Protein AF-A0A658KBM5-F1 (afdb_monomer)

Solvent-accessible surface area (backbone atoms only — not comparable to full-atom values): 4538 Å² total; per-residue (Å²): 141,89,86,87,86,80,80,79,83,85,72,82,75,50,76,66,52,44,61,76,64,54,60,54,67,64,56,60,64,73,77,55,85,78,85,65,78,53,71,71,56,49,54,36,50,50,23,57,75,70,68,36,59,67,62,26,50,55,52,35,58,77,67,66,53,92,80,134

Structure (mmCIF, N/CA/C/O backbone):
data_AF-A0A658KBM5-F1
#
_entry.id   AF-A0A658KBM5-F1
#
loop_
_atom_site.group_PDB
_atom_site.id
_atom_site.type_symbol
_atom_site.label_atom_id
_atom_site.label_alt_id
_atom_site.label_comp_id
_atom_site.label_asym_id
_atom_site.label_entity_id
_atom_site.label_seq_id
_atom_site.pdbx_PDB_ins_code
_atom_site.Cartn_x
_atom_site.Cartn_y
_atom_site.Cartn_z
_atom_site.occupancy
_atom_site.B_iso_or_equiv
_atom_site.auth_seq_id
_atom_site.auth_comp_id
_atom_site.auth_asym_id
_atom_site.auth_atom_id
_atom_site.pdbx_PDB_model_num
ATOM 1 N N . LEU A 1 1 ? 18.834 -23.045 3.442 1.00 55.69 1 LEU A N 1
ATOM 2 C CA . LEU A 1 1 ? 19.360 -22.058 2.471 1.00 55.69 1 LEU A CA 1
ATOM 3 C C . LEU A 1 1 ? 18.235 -21.658 1.526 1.00 55.69 1 LEU A C 1
ATOM 5 O O . LEU A 1 1 ? 17.567 -22.550 1.024 1.00 55.69 1 LEU A O 1
ATOM 9 N N . SER A 1 2 ? 18.017 -20.359 1.305 1.00 72.06 2 SER A N 1
ATOM 10 C CA . SER A 1 2 ? 17.108 -19.849 0.267 1.00 72.06 2 SER A CA 1
ATOM 11 C C . SER A 1 2 ? 17.952 -19.280 -0.875 1.00 72.06 2 SER A C 1
ATOM 13 O O . SER A 1 2 ? 18.846 -18.476 -0.616 1.00 72.06 2 SER A O 1
ATOM 15 N N . MET A 1 3 ? 17.721 -19.727 -2.112 1.00 79.94 3 MET A N 1
ATOM 16 C CA . MET A 1 3 ? 18.404 -19.221 -3.310 1.00 79.94 3 MET A CA 1
ATOM 17 C C . MET A 1 3 ? 17.373 -18.778 -4.346 1.00 79.94 3 MET A C 1
ATOM 19 O O . MET A 1 3 ? 16.502 -19.556 -4.731 1.00 79.94 3 MET A O 1
ATOM 23 N N . THR A 1 4 ? 17.523 -17.549 -4.843 1.00 84.56 4 THR A N 1
ATOM 24 C CA . THR A 1 4 ? 16.708 -16.994 -5.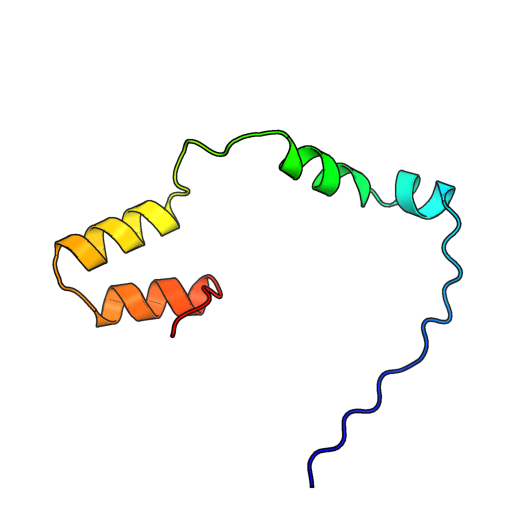930 1.00 84.56 4 THR A CA 1
ATOM 25 C C . THR A 1 4 ? 17.598 -16.733 -7.139 1.00 84.56 4 THR A C 1
ATOM 27 O O . THR A 1 4 ? 18.424 -15.824 -7.121 1.00 84.56 4 THR A O 1
ATOM 30 N N . PHE A 1 5 ? 17.415 -17.500 -8.215 1.00 82.94 5 PHE A N 1
ATOM 31 C CA . PHE A 1 5 ? 18.090 -17.262 -9.493 1.00 82.94 5 PHE A CA 1
ATOM 32 C C . PHE A 1 5 ? 17.173 -16.472 -10.428 1.00 82.94 5 PHE A C 1
ATOM 34 O O . PHE A 1 5 ? 16.156 -16.982 -10.902 1.00 82.94 5 PHE A O 1
ATOM 41 N N . ARG A 1 6 ? 17.524 -15.214 -10.717 1.00 79.50 6 ARG A N 1
ATOM 42 C CA . ARG A 1 6 ? 16.781 -14.381 -11.671 1.00 79.50 6 ARG A CA 1
ATOM 43 C C . ARG A 1 6 ? 17.349 -14.568 -13.077 1.00 79.50 6 ARG A C 1
ATOM 45 O O . ARG A 1 6 ? 18.533 -14.336 -13.301 1.00 79.50 6 ARG A O 1
ATOM 52 N N . LYS A 1 7 ? 16.499 -14.961 -14.030 1.00 85.44 7 LYS A N 1
ATOM 53 C CA . LYS A 1 7 ? 16.890 -15.087 -15.442 1.00 85.44 7 LYS A CA 1
ATOM 54 C C . LYS A 1 7 ? 17.275 -13.716 -16.027 1.00 85.44 7 LYS A C 1
ATOM 56 O O . LYS A 1 7 ? 16.600 -12.729 -15.716 1.00 85.44 7 LYS A O 1
ATOM 61 N N . PRO A 1 8 ? 18.311 -13.643 -16.883 1.00 80.56 8 PRO A N 1
ATOM 62 C CA . PRO A 1 8 ? 18.672 -12.407 -17.565 1.00 80.56 8 PRO A CA 1
ATOM 63 C C . PRO A 1 8 ? 17.564 -11.985 -18.536 1.00 80.56 8 PRO A C 1
ATOM 65 O O . PRO A 1 8 ? 16.935 -12.824 -19.184 1.00 80.56 8 PRO A O 1
ATOM 68 N N . SER A 1 9 ? 17.330 -10.675 -18.650 1.00 75.88 9 SER A N 1
ATOM 69 C CA . SER A 1 9 ? 16.453 -10.144 -19.695 1.00 75.88 9 SER A CA 1
ATOM 70 C C . SER A 1 9 ? 17.127 -10.342 -21.051 1.00 75.88 9 SER A C 1
ATOM 72 O O . SER A 1 9 ? 18.138 -9.709 -21.337 1.00 75.88 9 SER A O 1
ATOM 74 N N . LEU A 1 10 ? 16.565 -11.216 -21.886 1.00 73.88 10 LEU A N 1
ATOM 75 C CA . LEU A 1 10 ? 17.010 -11.420 -23.271 1.00 73.88 10 LEU A CA 1
ATOM 76 C C . LEU A 1 10 ? 16.430 -10.367 -24.229 1.00 73.88 10 LEU A C 1
ATOM 78 O O . LEU A 1 10 ? 16.869 -10.249 -25.370 1.00 73.88 10 LEU A O 1
ATOM 82 N N . GLN A 1 11 ? 15.445 -9.595 -23.767 1.00 70.31 11 GLN A N 1
ATOM 83 C CA . GLN A 1 11 ? 14.798 -8.552 -24.549 1.00 70.31 11 GLN A CA 1
ATOM 84 C C . GLN A 1 11 ? 15.623 -7.265 -24.470 1.00 70.31 11 GLN A C 1
ATOM 86 O O . GLN A 1 11 ? 15.727 -6.638 -23.412 1.00 70.31 11 GLN A O 1
ATOM 91 N N . ARG A 1 12 ? 16.212 -6.877 -25.607 1.00 66.44 12 ARG A N 1
ATOM 92 C CA . ARG A 1 12 ? 16.767 -5.538 -25.826 1.00 66.44 12 ARG A CA 1
ATOM 93 C C . ARG A 1 12 ? 15.625 -4.634 -26.274 1.00 66.44 12 ARG A C 1
ATOM 95 O O . ARG A 1 12 ? 15.327 -4.562 -27.458 1.00 66.44 12 ARG A O 1
ATOM 102 N N . PHE A 1 13 ? 14.961 -3.992 -25.322 1.00 70.19 13 PHE A N 1
ATOM 103 C CA . PHE A 1 13 ? 13.965 -2.975 -25.641 1.00 70.19 13 PHE A CA 1
ATOM 104 C C . PHE A 1 13 ? 14.678 -1.713 -26.126 1.00 70.19 13 PHE A C 1
ATOM 106 O O . PHE A 1 13 ? 15.506 -1.146 -25.411 1.00 70.19 13 PHE A O 1
ATOM 113 N N . THR A 1 14 ? 14.370 -1.274 -27.341 1.00 72.25 14 THR A N 1
ATOM 114 C CA . THR A 1 14 ? 14.762 0.052 -27.816 1.00 72.25 14 THR A CA 1
ATOM 115 C C . THR A 1 14 ? 13.863 1.107 -27.178 1.00 72.25 14 THR A C 1
ATOM 117 O O . THR A 1 14 ? 12.759 0.810 -26.726 1.00 72.25 14 THR A O 1
ATOM 120 N N . HIS A 1 15 ? 14.293 2.369 -27.161 1.00 70.06 15 HIS A N 1
ATOM 121 C CA . HIS A 1 15 ? 13.467 3.460 -26.635 1.00 70.06 15 HIS A CA 1
ATOM 122 C C . HIS A 1 15 ? 12.080 3.534 -27.311 1.00 70.06 15 HIS A C 1
ATOM 124 O O . HIS A 1 15 ? 11.078 3.767 -26.639 1.00 70.06 15 HIS A O 1
ATOM 130 N N . LYS A 1 16 ? 11.993 3.226 -28.615 1.00 72.00 16 L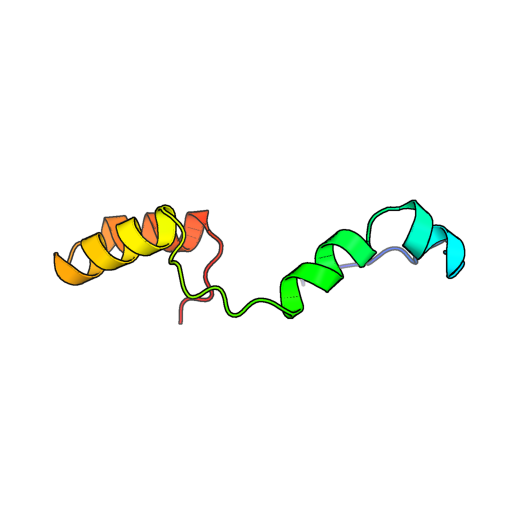YS A N 1
ATOM 131 C CA . LYS A 1 16 ? 10.717 3.149 -29.345 1.00 72.00 16 LYS A CA 1
ATOM 132 C C . LYS A 1 16 ? 9.802 2.036 -28.830 1.00 72.00 16 LYS A C 1
ATOM 134 O O . LYS A 1 16 ? 8.593 2.231 -28.783 1.00 72.00 16 LYS A O 1
ATOM 139 N N . ASP A 1 17 ? 10.354 0.914 -28.375 1.00 74.62 17 ASP A N 1
ATOM 140 C CA . ASP A 1 17 ? 9.558 -0.171 -27.788 1.00 74.62 17 ASP A CA 1
ATOM 141 C C . ASP A 1 17 ? 8.950 0.234 -26.438 1.00 74.62 17 ASP A C 1
ATOM 143 O O . ASP A 1 17 ? 7.849 -0.198 -26.098 1.00 74.62 17 ASP A O 1
ATOM 147 N N . TYR A 1 18 ? 9.617 1.104 -25.670 1.00 70.50 18 TYR A N 1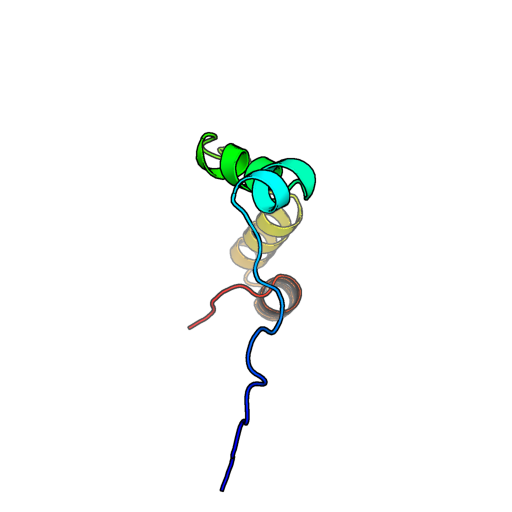
ATOM 148 C CA . TYR A 1 18 ? 9.040 1.678 -24.449 1.00 70.50 18 TYR A CA 1
ATOM 149 C C . TYR A 1 18 ? 7.869 2.626 -24.749 1.00 70.50 18 TYR A C 1
ATOM 151 O O . TYR A 1 18 ? 6.886 2.607 -24.010 1.00 70.50 18 TYR A O 1
ATOM 159 N N . ILE A 1 19 ? 7.952 3.398 -25.840 1.00 72.50 19 ILE A N 1
ATOM 160 C CA . ILE A 1 19 ? 6.869 4.277 -26.318 1.00 72.50 19 ILE A CA 1
ATOM 161 C C . ILE A 1 19 ? 5.673 3.446 -26.788 1.00 72.50 19 ILE A C 1
ATOM 163 O O . ILE A 1 19 ? 4.560 3.639 -26.313 1.00 72.50 19 ILE A O 1
ATOM 167 N N . ASN A 1 20 ? 5.909 2.454 -27.646 1.00 74.81 20 ASN A N 1
ATOM 168 C CA .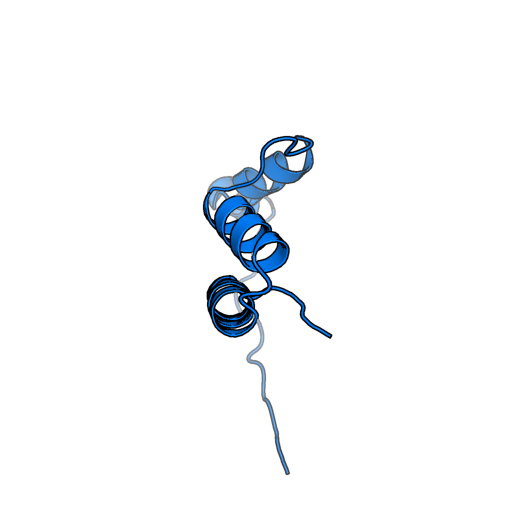 ASN A 1 20 ? 4.839 1.655 -28.249 1.00 74.81 20 ASN A CA 1
ATOM 169 C C . ASN A 1 20 ? 4.171 0.667 -27.277 1.00 74.81 20 ASN A C 1
ATOM 171 O O . ASN A 1 20 ? 3.088 0.167 -27.564 1.00 74.81 20 ASN A O 1
ATOM 175 N N . SER A 1 21 ? 4.803 0.356 -26.140 1.00 75.00 21 SER A N 1
ATOM 176 C CA . SER A 1 21 ? 4.261 -0.582 -25.142 1.00 75.00 21 SER A CA 1
ATOM 177 C C . SER A 1 21 ? 3.400 0.076 -24.057 1.00 75.00 21 SER A C 1
ATOM 179 O O . SER A 1 21 ? 3.035 -0.604 -23.097 1.00 75.00 21 SER A O 1
ATOM 181 N N . GLY A 1 22 ? 3.103 1.379 -24.165 1.00 66.31 22 GLY A N 1
ATOM 182 C CA . GLY A 1 22 ? 2.277 2.105 -23.188 1.00 66.31 22 GLY A CA 1
ATOM 183 C C . GLY A 1 22 ? 2.917 2.205 -21.798 1.00 66.31 22 GLY A C 1
ATOM 184 O O . GLY A 1 22 ? 2.257 2.457 -20.791 1.00 66.31 22 GLY A O 1
ATOM 185 N N . ARG A 1 23 ? 4.235 1.973 -21.691 1.00 68.50 23 ARG A N 1
ATOM 186 C CA . ARG A 1 23 ? 4.954 2.070 -20.408 1.00 68.50 23 ARG A CA 1
ATOM 187 C C . ARG A 1 23 ? 5.046 3.512 -19.913 1.00 68.50 23 ARG A C 1
ATOM 189 O O . ARG A 1 23 ? 5.138 3.713 -18.703 1.00 68.50 23 ARG A O 1
ATOM 196 N N . TYR A 1 24 ? 5.000 4.482 -20.826 1.00 69.56 24 TYR A N 1
ATOM 197 C CA . TYR A 1 24 ? 4.957 5.906 -20.499 1.00 69.56 24 TYR A CA 1
ATOM 198 C C . TYR A 1 24 ? 3.563 6.399 -20.092 1.00 69.56 24 TYR A C 1
ATOM 200 O O . TYR A 1 24 ? 3.486 7.381 -19.364 1.00 69.56 24 TYR A O 1
ATOM 208 N N . ASP A 1 25 ? 2.487 5.674 -20.405 1.00 67.00 25 ASP A N 1
ATOM 209 C CA . ASP A 1 25 ? 1.124 6.018 -19.961 1.00 67.00 25 ASP A CA 1
ATOM 210 C C . ASP A 1 25 ? 1.025 6.018 -18.425 1.00 67.00 25 ASP A C 1
ATOM 212 O O . ASP A 1 25 ? 0.277 6.771 -17.810 1.00 67.00 25 ASP A O 1
ATOM 216 N N . ARG A 1 26 ? 1.849 5.189 -17.769 1.00 61.91 26 ARG A N 1
ATOM 217 C CA . ARG A 1 26 ? 1.993 5.174 -16.305 1.00 61.91 26 ARG A CA 1
ATOM 218 C C . ARG A 1 26 ? 2.912 6.269 -15.768 1.00 61.91 26 ARG A C 1
ATOM 220 O O . ARG A 1 26 ? 2.882 6.525 -14.569 1.00 61.91 26 ARG A O 1
ATOM 227 N N . ALA A 1 27 ? 3.745 6.879 -16.611 1.00 60.16 27 ALA A N 1
ATOM 228 C CA . ALA A 1 27 ? 4.630 7.971 -16.214 1.00 60.16 27 ALA A CA 1
ATOM 229 C C . ALA A 1 27 ? 3.859 9.292 -16.049 1.00 60.16 27 ALA A C 1
ATOM 231 O O . ALA A 1 27 ? 4.209 10.085 -15.178 1.00 60.16 27 ALA A O 1
ATOM 232 N N . GLU A 1 28 ? 2.761 9.491 -16.790 1.00 53.88 28 GLU A N 1
ATOM 233 C CA . GLU A 1 28 ? 1.856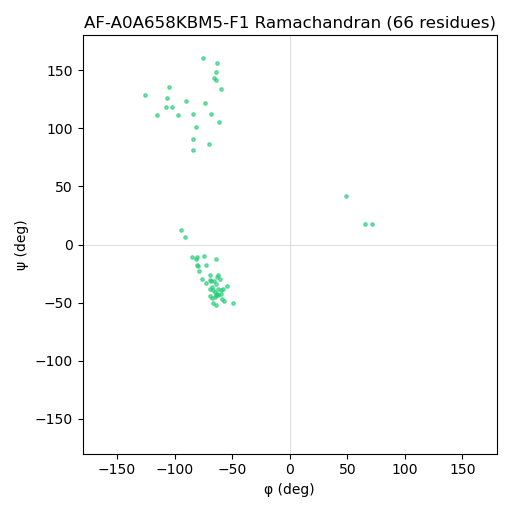 10.638 -16.600 1.00 53.88 28 GLU A CA 1
ATOM 234 C C . GLU A 1 28 ? 1.192 10.651 -15.213 1.00 53.88 28 GLU A C 1
ATOM 236 O O . GLU A 1 28 ? 0.900 11.715 -14.667 1.00 53.88 28 GLU A O 1
ATOM 241 N N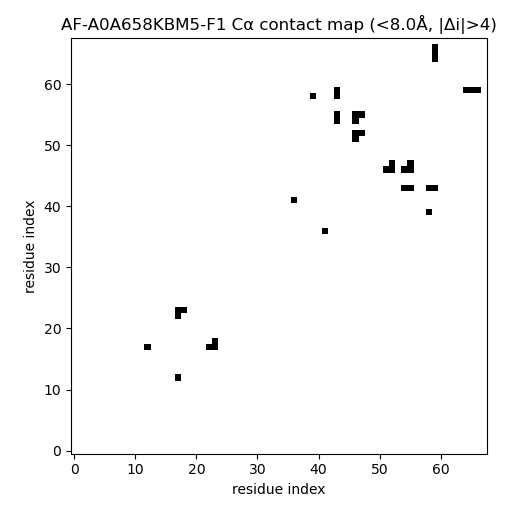 . ALA A 1 29 ? 1.038 9.484 -14.578 1.00 54.00 29 ALA A N 1
ATOM 242 C CA . ALA A 1 29 ? 0.452 9.363 -13.242 1.00 54.00 29 ALA A CA 1
ATOM 243 C C . ALA A 1 29 ? 1.270 10.055 -12.129 1.00 54.00 29 ALA A C 1
ATOM 245 O O . ALA A 1 29 ? 0.764 10.215 -11.021 1.00 54.00 29 ALA A O 1
ATOM 246 N N . ILE A 1 30 ? 2.514 10.473 -12.402 1.00 55.78 30 ILE A N 1
ATOM 247 C CA . ILE A 1 30 ? 3.380 11.184 -11.446 1.00 55.78 30 ILE A CA 1
ATOM 248 C C .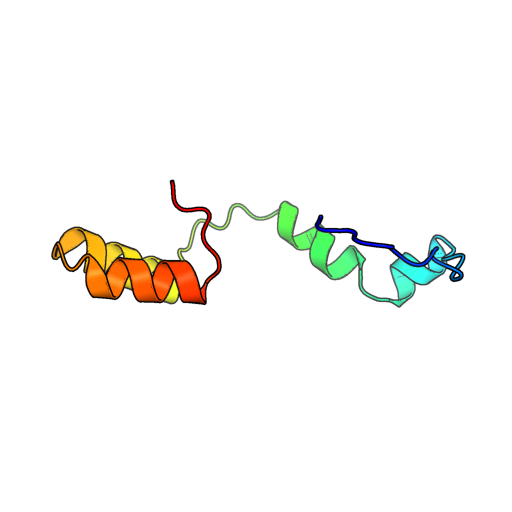 ILE A 1 30 ? 3.004 12.676 -11.344 1.00 55.78 30 ILE A C 1
ATOM 250 O O . ILE A 1 30 ? 3.286 13.311 -10.330 1.00 55.78 30 ILE A O 1
ATOM 254 N N . ALA A 1 31 ? 2.344 13.247 -12.358 1.00 55.19 31 ALA A N 1
ATOM 255 C CA . ALA A 1 31 ? 2.103 14.690 -12.434 1.00 55.19 31 ALA A CA 1
ATOM 256 C C . ALA A 1 31 ? 0.858 15.177 -11.672 1.00 55.19 31 ALA A C 1
ATOM 258 O O . ALA A 1 31 ? 0.691 16.383 -11.498 1.00 55.19 31 ALA A O 1
ATOM 259 N N . SER A 1 32 ? -0.014 14.278 -11.205 1.00 51.44 32 SER A N 1
ATOM 260 C CA . SER A 1 32 ? -1.221 14.688 -10.489 1.00 51.44 32 SER A CA 1
ATOM 261 C C . SER A 1 32 ? -1.041 14.486 -8.985 1.00 51.44 32 SER A C 1
ATOM 263 O O . SER A 1 32 ? -0.903 13.339 -8.551 1.00 51.44 32 SER A O 1
ATOM 265 N N . PRO A 1 33 ? -1.105 15.540 -8.150 1.00 52.62 33 PRO A N 1
ATOM 266 C CA . PRO A 1 33 ? -1.375 15.344 -6.737 1.00 52.62 33 PRO A CA 1
ATOM 267 C C . PRO A 1 33 ? -2.755 14.688 -6.650 1.00 52.62 33 PRO A C 1
ATOM 269 O O . PRO A 1 33 ? -3.779 15.309 -6.935 1.00 52.62 33 PRO A O 1
ATOM 272 N N . ILE A 1 34 ? -2.786 13.391 -6.348 1.00 60.31 34 ILE A N 1
ATOM 273 C CA . ILE A 1 34 ? -4.029 12.669 -6.086 1.00 60.31 34 ILE A CA 1
ATOM 274 C C . ILE A 1 34 ? -4.542 13.204 -4.743 1.00 60.31 34 ILE A C 1
ATOM 276 O O . ILE A 1 34 ? -4.212 12.687 -3.682 1.00 60.31 34 ILE A O 1
ATOM 280 N N . LEU A 1 35 ? -5.295 14.304 -4.797 1.00 64.56 35 LEU A N 1
ATOM 281 C CA . LEU A 1 35 ? -5.957 14.927 -3.645 1.00 64.56 35 LEU A CA 1
ATOM 282 C C . LEU A 1 35 ? -7.181 14.121 -3.185 1.00 64.56 35 LEU A C 1
ATOM 284 O O . LEU A 1 35 ? -7.750 14.396 -2.133 1.00 64.56 35 LEU A O 1
ATOM 288 N N . THR A 1 36 ? -7.600 13.131 -3.974 1.00 76.94 36 THR A N 1
ATOM 289 C CA . THR A 1 36 ? -8.767 12.296 -3.712 1.00 76.94 36 THR A CA 1
ATOM 290 C C . THR A 1 36 ? -8.351 10.895 -3.293 1.00 76.94 36 THR A C 1
ATOM 292 O O . THR A 1 36 ? -7.728 10.145 -4.044 1.00 76.94 36 THR A O 1
ATOM 295 N N . LEU A 1 37 ? -8.739 10.521 -2.075 1.00 81.38 37 LEU A N 1
ATOM 296 C CA . LEU A 1 37 ? -8.600 9.152 -1.597 1.00 81.38 37 LEU A CA 1
ATOM 297 C C . LEU A 1 37 ? -9.389 8.205 -2.509 1.00 81.38 37 LEU A C 1
ATOM 299 O O . LEU A 1 37 ? -10.553 8.449 -2.839 1.00 81.38 37 LEU A O 1
ATOM 303 N N . LYS A 1 38 ? -8.755 7.099 -2.895 1.00 86.94 38 LYS A N 1
ATOM 304 C CA . LYS A 1 38 ? -9.432 5.975 -3.548 1.00 86.94 38 LYS A CA 1
ATOM 305 C C . LYS A 1 38 ? -10.454 5.375 -2.578 1.00 86.94 38 LYS A C 1
ATOM 307 O O . LYS A 1 38 ? -10.283 5.479 -1.367 1.00 86.94 38 LYS A O 1
ATOM 312 N N . ALA A 1 39 ? -11.482 4.704 -3.098 1.00 88.50 39 ALA A N 1
ATOM 313 C CA . ALA A 1 39 ? -12.546 4.109 -2.277 1.00 88.50 39 ALA A CA 1
ATOM 314 C C . ALA A 1 39 ? -11.994 3.256 -1.117 1.00 88.50 39 ALA A C 1
ATOM 316 O O . ALA A 1 39 ? -12.281 3.541 0.037 1.00 88.50 39 ALA A O 1
ATOM 317 N N . TRP A 1 40 ? -11.064 2.340 -1.408 1.00 90.12 40 TRP A N 1
ATOM 318 C CA . TRP A 1 40 ? -10.440 1.488 -0.388 1.00 90.12 40 TRP A CA 1
ATOM 319 C C . TRP A 1 40 ? -9.630 2.261 0.668 1.00 90.12 40 TRP A C 1
ATOM 321 O O . TRP A 1 40 ? -9.500 1.805 1.799 1.00 90.12 40 TRP A O 1
ATOM 331 N N . GLN A 1 41 ? -9.085 3.436 0.327 1.00 90.19 41 GLN A N 1
ATOM 332 C CA . GLN A 1 41 ? -8.377 4.286 1.293 1.00 90.19 41 GLN A CA 1
ATOM 333 C C . GLN A 1 41 ? -9.357 4.954 2.260 1.00 90.19 41 GLN A C 1
ATOM 335 O O . GLN A 1 41 ? -9.021 5.148 3.425 1.00 90.19 41 GLN A O 1
ATOM 340 N N . ARG A 1 42 ? -10.567 5.284 1.790 1.00 91.62 42 ARG A N 1
ATOM 341 C CA . ARG A 1 42 ? -11.646 5.788 2.646 1.00 91.62 42 ARG A CA 1
ATOM 342 C C . ARG A 1 42 ? -12.159 4.695 3.576 1.00 91.62 42 ARG A C 1
ATOM 344 O O . ARG A 1 42 ? -12.257 4.941 4.769 1.00 91.62 42 ARG A O 1
ATOM 351 N N . ASP A 1 43 ? -12.370 3.486 3.059 1.00 91.75 43 ASP A N 1
ATOM 352 C CA . ASP A 1 43 ? -12.797 2.337 3.871 1.00 91.75 43 ASP A CA 1
ATOM 353 C C . ASP A 1 43 ? -11.776 2.022 4.979 1.00 91.75 43 ASP A C 1
ATOM 355 O O . ASP A 1 43 ? -12.137 1.735 6.119 1.00 91.75 43 ASP A O 1
ATOM 359 N N . MET A 1 44 ? -10.482 2.136 4.662 1.00 92.31 44 MET A N 1
ATOM 360 C CA . MET A 1 44 ? -9.392 1.983 5.627 1.00 92.31 44 MET A CA 1
ATOM 361 C C . MET A 1 44 ? -9.384 3.105 6.678 1.00 92.31 44 MET A C 1
ATOM 363 O O . MET A 1 44 ? -9.155 2.843 7.858 1.00 92.31 44 MET A O 1
ATOM 367 N N . GLN A 1 45 ? -9.663 4.351 6.276 1.00 93.31 45 GLN A N 1
ATOM 368 C CA . GLN A 1 45 ? -9.793 5.486 7.194 1.00 93.31 45 GLN A CA 1
ATOM 369 C C . GLN A 1 45 ? -10.991 5.320 8.142 1.00 93.31 45 GLN A C 1
ATOM 371 O O . GLN A 1 45 ? -10.872 5.618 9.329 1.00 93.31 45 GLN A O 1
ATOM 376 N N . GLU A 1 46 ? -12.126 4.832 7.640 1.00 93.88 46 GLU A N 1
ATOM 377 C CA . GLU A 1 46 ? -13.322 4.551 8.440 1.00 93.88 46 GLU A CA 1
ATOM 378 C C . GLU A 1 46 ? -13.069 3.427 9.453 1.00 93.88 46 GLU A C 1
ATOM 380 O O . GLU A 1 46 ? -13.380 3.595 10.631 1.00 93.88 46 GLU A O 1
ATOM 385 N N . ALA A 1 47 ? -12.424 2.329 9.037 1.00 92.31 47 ALA A N 1
ATOM 386 C CA . ALA A 1 47 ? -12.030 1.243 9.939 1.00 92.31 47 ALA A CA 1
ATOM 387 C C . ALA A 1 47 ? -11.075 1.731 11.042 1.00 92.31 47 ALA A C 1
ATOM 389 O O . ALA A 1 47 ? -11.272 1.431 12.219 1.00 92.31 47 ALA A O 1
ATOM 390 N N . HIS A 1 48 ? -10.095 2.568 10.684 1.00 92.31 48 HIS A N 1
ATOM 391 C CA . HIS A 1 48 ? -9.193 3.195 11.651 1.00 92.31 48 HIS A CA 1
ATOM 392 C C . HIS A 1 48 ? -9.941 4.114 12.632 1.00 92.31 48 HIS A C 1
ATOM 394 O O . HIS A 1 48 ? -9.682 4.082 13.832 1.00 92.31 48 HIS A O 1
ATOM 400 N N . ALA A 1 49 ? -10.880 4.935 12.147 1.00 94.06 49 ALA A N 1
ATOM 401 C CA . ALA A 1 49 ? -11.679 5.826 12.991 1.00 94.06 49 ALA A CA 1
ATOM 402 C C . ALA A 1 49 ? -12.616 5.060 13.943 1.00 94.06 49 ALA A C 1
ATOM 404 O O . ALA A 1 49 ? -12.868 5.522 15.054 1.00 94.06 49 ALA A O 1
ATOM 405 N N . ALA A 1 50 ? -13.100 3.890 13.523 1.00 94.06 50 ALA A N 1
ATOM 406 C CA . ALA A 1 50 ? -13.923 2.997 14.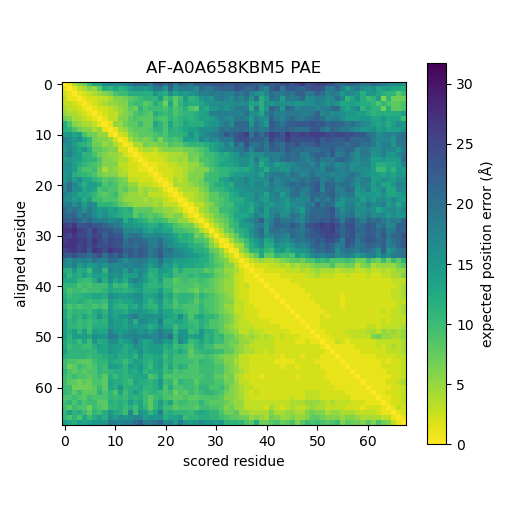333 1.00 94.06 50 ALA A CA 1
ATOM 407 C C . ALA A 1 50 ? -13.114 2.120 15.312 1.00 94.06 50 ALA A C 1
ATOM 409 O O . ALA A 1 50 ? -13.709 1.474 16.172 1.00 94.06 50 ALA A O 1
ATOM 410 N N . GLY A 1 51 ? -11.780 2.085 15.198 1.00 93.00 51 GLY A N 1
ATOM 411 C CA . GLY A 1 51 ? -10.921 1.182 15.974 1.00 93.00 51 GLY A CA 1
ATOM 412 C C . GLY A 1 51 ? -11.024 -0.291 15.554 1.00 93.00 51 GLY A C 1
ATOM 413 O O . GLY A 1 51 ? -10.632 -1.173 16.318 1.00 93.00 51 GLY A O 1
ATOM 414 N N . ASP A 1 52 ? -11.552 -0.562 14.359 1.00 94.06 52 ASP A N 1
ATOM 415 C CA . ASP A 1 52 ? -11.688 -1.901 13.781 1.00 94.06 52 ASP A CA 1
ATOM 416 C C . ASP A 1 52 ? -10.374 -2.308 13.092 1.00 94.06 52 ASP A C 1
ATOM 418 O O . ASP A 1 52 ? -10.176 -2.140 11.883 1.00 94.06 52 ASP A O 1
ATOM 422 N N . TRP A 1 53 ? -9.428 -2.786 13.903 1.00 91.00 53 TRP A N 1
ATOM 423 C CA . TRP A 1 53 ? -8.084 -3.139 13.445 1.00 91.00 53 TRP A CA 1
ATOM 424 C C . TRP A 1 53 ? -8.051 -4.373 12.543 1.00 91.00 53 TRP A C 1
ATOM 426 O O . TRP A 1 53 ? -7.207 -4.427 11.648 1.00 91.00 53 TRP A O 1
ATOM 436 N N . ASP A 1 54 ? -8.972 -5.324 12.724 1.00 92.94 54 ASP A N 1
ATOM 437 C CA . ASP A 1 54 ? -9.063 -6.511 11.868 1.00 92.94 54 ASP A CA 1
ATOM 438 C C . ASP A 1 54 ? -9.416 -6.093 10.439 1.00 92.94 54 ASP A C 1
ATOM 440 O O . ASP A 1 54 ? -8.667 -6.374 9.498 1.00 92.94 54 ASP A O 1
ATOM 444 N N . ARG A 1 55 ? -10.482 -5.300 10.277 1.00 91.56 55 ARG A N 1
ATOM 445 C CA . ARG A 1 55 ? -10.884 -4.780 8.966 1.00 91.56 55 ARG A CA 1
ATOM 446 C C . ARG A 1 55 ? -9.822 -3.876 8.345 1.00 91.56 55 ARG A C 1
ATOM 448 O O . ARG A 1 55 ? -9.590 -3.927 7.137 1.00 91.56 55 ARG A O 1
ATOM 455 N N . PHE A 1 56 ? -9.158 -3.053 9.153 1.00 92.44 56 PHE A N 1
ATOM 456 C CA . PHE A 1 56 ? -8.048 -2.224 8.688 1.00 92.44 56 PHE A CA 1
ATOM 457 C C . PHE A 1 56 ? -6.910 -3.075 8.103 1.00 92.44 56 PHE A C 1
ATOM 459 O O . PHE A 1 56 ? -6.433 -2.785 7.003 1.00 92.44 56 PHE A O 1
ATOM 466 N N . MET A 1 57 ? -6.497 -4.139 8.801 1.00 92.75 57 MET A N 1
ATOM 467 C CA . MET A 1 57 ? -5.405 -5.014 8.364 1.00 92.75 57 MET A CA 1
ATOM 468 C C . MET A 1 57 ? -5.779 -5.846 7.135 1.00 92.75 57 MET A C 1
ATOM 470 O O . MET A 1 57 ? -4.955 -5.980 6.229 1.00 92.75 57 MET A O 1
ATOM 474 N N . GLU A 1 58 ? -7.017 -6.337 7.040 1.00 94.62 58 GLU A N 1
ATOM 475 C CA . GLU A 1 58 ? -7.512 -7.027 5.841 1.00 94.62 58 GLU A CA 1
ATOM 476 C C . GLU A 1 58 ? -7.400 -6.143 4.591 1.00 94.62 58 GLU A C 1
ATOM 478 O O . GLU A 1 58 ? -6.835 -6.557 3.572 1.00 94.62 58 GLU A O 1
ATOM 483 N N . ILE A 1 59 ? -7.872 -4.894 4.683 1.00 93.31 59 ILE A N 1
ATOM 484 C CA . ILE A 1 59 ? -7.803 -3.922 3.583 1.00 93.31 59 ILE A CA 1
ATOM 485 C C . ILE A 1 59 ? -6.339 -3.592 3.257 1.00 93.31 59 ILE A C 1
ATOM 487 O O . ILE A 1 59 ? -5.944 -3.558 2.086 1.00 93.31 59 ILE A O 1
ATOM 491 N N . ALA A 1 60 ? -5.509 -3.389 4.278 1.00 91.62 60 ALA A N 1
ATOM 492 C CA . ALA A 1 60 ? -4.107 -3.034 4.108 1.00 91.62 60 ALA A CA 1
ATOM 493 C C . ALA A 1 60 ? -3.305 -4.139 3.394 1.00 91.62 60 ALA A C 1
ATOM 495 O O . ALA A 1 60 ? -2.545 -3.849 2.464 1.00 91.62 60 ALA A O 1
ATOM 496 N N . VAL A 1 61 ? -3.522 -5.409 3.758 1.00 91.94 61 VAL A N 1
ATOM 497 C CA . VAL A 1 61 ? -2.897 -6.571 3.105 1.00 91.94 61 VAL A CA 1
ATOM 498 C C . VAL A 1 61 ? -3.410 -6.739 1.674 1.00 91.94 61 VAL A C 1
ATOM 500 O O . VAL A 1 61 ? -2.604 -6.899 0.751 1.00 91.94 61 VAL A O 1
ATOM 503 N N . ALA A 1 62 ? -4.726 -6.642 1.457 1.00 92.94 62 ALA A N 1
ATOM 504 C CA . ALA A 1 62 ? -5.333 -6.768 0.129 1.00 92.94 62 ALA A CA 1
ATOM 505 C C . ALA A 1 62 ? -4.772 -5.737 -0.865 1.00 92.94 62 ALA A C 1
ATOM 507 O O . ALA A 1 62 ? -4.497 -6.057 -2.026 1.00 92.94 62 ALA A O 1
ATOM 508 N N . HIS A 1 63 ? -4.520 -4.514 -0.392 1.00 92.38 63 HIS A N 1
ATOM 509 C CA . HIS A 1 63 ? -3.956 -3.427 -1.190 1.00 92.38 63 HIS A CA 1
ATOM 510 C C . HIS A 1 63 ? -2.433 -3.289 -1.082 1.00 92.38 63 HIS A C 1
ATOM 512 O O . HIS A 1 63 ? -1.886 -2.291 -1.560 1.00 92.38 63 HIS A O 1
ATOM 518 N N . ARG A 1 64 ? -1.742 -4.289 -0.507 1.00 89.50 64 ARG A N 1
ATOM 519 C CA . ARG A 1 64 ? -0.274 -4.356 -0.375 1.00 89.50 64 ARG A CA 1
ATOM 520 C C . ARG A 1 64 ? 0.329 -3.068 0.188 1.00 89.50 64 ARG A C 1
ATOM 522 O O . ARG A 1 64 ? 1.343 -2.579 -0.315 1.00 89.50 64 ARG A O 1
ATOM 529 N N . GLN A 1 65 ? -0.334 -2.493 1.188 1.00 88.12 65 GLN A N 1
ATOM 530 C CA . GLN A 1 65 ? 0.204 -1.348 1.903 1.00 88.12 65 GLN A CA 1
ATOM 531 C C . GLN A 1 65 ? 1.479 -1.756 2.637 1.00 88.12 65 GLN A C 1
ATOM 533 O O . GLN A 1 65 ? 1.641 -2.903 3.052 1.00 88.12 65 GLN A O 1
ATOM 538 N N . ASN A 1 66 ? 2.402 -0.810 2.765 1.00 84.75 66 ASN A N 1
ATOM 539 C CA . ASN A 1 66 ? 3.602 -1.018 3.556 1.00 84.75 66 ASN A CA 1
ATOM 540 C C . ASN A 1 66 ? 3.248 -0.771 5.029 1.00 84.75 66 ASN A C 1
ATOM 542 O O . ASN A 1 66 ? 3.083 0.379 5.429 1.00 84.75 66 ASN A O 1
ATOM 546 N N . ILE A 1 67 ? 3.057 -1.847 5.791 1.00 81.44 67 ILE A N 1
ATOM 547 C CA . ILE A 1 67 ? 2.662 -1.832 7.207 1.00 81.44 67 ILE A CA 1
ATOM 548 C C . ILE A 1 67 ? 3.909 -2.178 8.037 1.00 81.44 67 ILE A C 1
A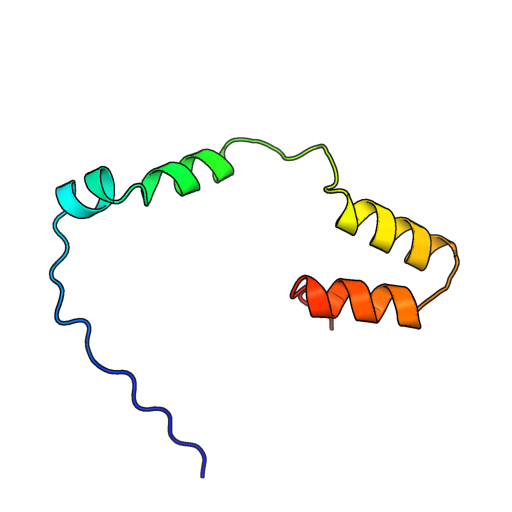TOM 550 O O . ILE A 1 67 ? 4.646 -3.086 7.648 1.00 81.44 67 ILE A O 1
ATOM 554 N N . ILE A 1 68 ? 4.159 -1.444 9.129 1.00 66.81 68 ILE A N 1
ATOM 555 C CA . ILE A 1 68 ? 5.297 -1.639 10.053 1.00 66.81 68 ILE A CA 1
ATOM 556 C C . ILE A 1 68 ? 4.821 -2.363 11.308 1.00 66.81 68 ILE A C 1
ATOM 558 O O . ILE A 1 68 ? 3.741 -1.976 11.808 1.00 66.81 68 ILE A O 1
#

Radius of gyration: 19.1 Å; Cα contacts (8 Å, |Δi|>4): 19; chains: 1; bounding box: 33×37×45 Å

Organism: NCBI:txid251724

Sequence (68 aa):
LSMTFRKPSLQRFTHKDYINSGRYDRAEAIASPILTLKAWQRDMQEAHAAGDWDRFMEIAVAHRQNII

Mean predicted aligned error: 10.76 Å

Foldseek 3Di:
DDDDDDDDPPDPDDPVNCVVVCVCVVVVVVPDPCPDDDPLRVQLVVCVVVVVVVSNVVSCVVVVPDDD

pLDDT: mean 78.9, std 13.21, range [51.44, 94.62]

Secondary structure (DSSP, 8-state):
-----PPP------HHHHHHTTTTTTTGGGSS---S--HHHHHHHHHHHHT-HHHHHHHHHHTT----